Protein AF-A0A523J307-F1 (afdb_monomer_lite)

Secondary structure (DSSP, 8-state):
---SSHHHHHHHHHHHHHHHHHHHHHHSS----SHHHHHHHHHHHHHTT---TT-TTB-HHHHHHHHHSPPPHHHHHHHHHHHTT-----EEE-TTSSEEEE---TT-TT---EEEEEETTEEEE-HHHHHHHEEE-TT--EEEPTT---GGGGGGTTS-B-TTS-B-

Foldseek 3Di:
DDPDPPVVVVVVVVVVVVVVVVVVVCVVCPFDQDPVSLVVVVLVCLVVVPLQLPDPQADPVSSVVSVPVTQGNVNSVVVNVLCVPFDWDDKDADPVNQKIKTHTPLVSQLDDIWIWGDDPSHIHTYVVCCVQFWDADPVNGIFGDAPDDDPCVVVCVVWDQDRRRRTD

Sequence (168 aa):
MKANYLYLVTNLMLLFFSIANFALAQDLYSTPKTPEEMLNLYFKAMKEHNSNPDLPIFTEKSRQMLKTWKVTPSQMDNIVASYNSCTPDETKYDSTYLLAVIHYPINQKQCSPWFFQKHENSWKLDLTMMQKAVRFDNKNRWHFVPGFNHQYGFAFSDWIIDNNGYPR

Radius of gyration: 21.05 Å; chains: 1; bounding box: 64×28×64 Å

Structure (mmCIF, N/CA/C/O backbone):
data_AF-A0A523J307-F1
#
_entry.id   AF-A0A523J307-F1
#
loop_
_atom_site.group_PDB
_atom_site.id
_atom_site.type_symbol
_atom_site.label_atom_id
_atom_site.label_alt_id
_atom_site.label_comp_id
_atom_site.label_asym_id
_atom_site.label_entity_id
_atom_site.label_seq_id
_atom_site.pdbx_PDB_ins_code
_atom_site.Cartn_x
_atom_site.Cartn_y
_atom_site.Cartn_z
_atom_site.occupancy
_atom_site.B_iso_or_equiv
_atom_site.auth_seq_id
_atom_site.auth_comp_id
_atom_site.auth_asym_id
_atom_site.auth_atom_id
_atom_site.pdbx_PDB_model_num
ATOM 1 N N . MET A 1 1 ? -47.994 11.950 47.070 1.00 41.31 1 MET A N 1
ATOM 2 C CA . MET A 1 1 ? -47.412 12.225 45.736 1.00 41.31 1 MET A CA 1
ATOM 3 C C . MET A 1 1 ? -45.902 12.424 45.851 1.00 41.31 1 MET A C 1
ATOM 5 O O . MET A 1 1 ? -45.454 13.554 45.958 1.00 41.31 1 MET A O 1
ATOM 9 N N . LYS A 1 2 ? -45.110 11.346 45.890 1.00 45.38 2 LYS A N 1
ATOM 10 C CA . LYS A 1 2 ? -43.641 11.391 45.755 1.00 45.38 2 LYS A CA 1
ATOM 11 C C . LYS A 1 2 ? -43.155 10.033 45.249 1.00 45.38 2 LYS A C 1
ATOM 13 O O . LYS A 1 2 ? -42.779 9.183 46.040 1.00 45.38 2 LYS A O 1
ATOM 18 N N . ALA A 1 3 ? -43.223 9.819 43.942 1.00 45.38 3 ALA A N 1
ATOM 19 C CA . ALA A 1 3 ? -42.536 8.727 43.257 1.00 45.38 3 ALA A CA 1
ATOM 20 C C . ALA A 1 3 ? -42.599 9.026 41.759 1.00 45.38 3 ALA A C 1
ATOM 22 O O . ALA A 1 3 ? -43.614 8.745 41.145 1.00 45.38 3 ALA A O 1
ATOM 23 N N . ASN A 1 4 ? -41.583 9.709 41.219 1.00 47.84 4 ASN A N 1
ATOM 24 C CA . ASN A 1 4 ? -41.308 9.768 39.769 1.00 47.84 4 ASN A CA 1
ATOM 25 C C . ASN A 1 4 ? -39.947 10.396 39.408 1.00 47.84 4 ASN A C 1
ATOM 27 O O . ASN A 1 4 ? -39.635 10.533 38.233 1.00 47.84 4 ASN A O 1
ATOM 31 N N . TYR A 1 5 ? -39.097 10.740 40.382 1.00 42.16 5 TYR A N 1
ATOM 32 C CA . TYR A 1 5 ? -37.783 11.334 40.092 1.00 42.16 5 TYR A CA 1
ATOM 33 C C . TYR A 1 5 ? -36.630 10.321 40.004 1.00 42.16 5 TYR A C 1
ATOM 35 O O . TYR A 1 5 ? -35.589 10.646 39.449 1.00 42.16 5 TYR A O 1
ATOM 43 N N . LEU A 1 6 ? -36.790 9.090 40.508 1.00 40.34 6 LEU A N 1
ATOM 44 C CA . LEU A 1 6 ? -35.671 8.138 40.610 1.00 40.34 6 LEU A CA 1
ATOM 45 C C . LEU A 1 6 ? -35.408 7.330 39.321 1.00 40.34 6 LEU A C 1
ATOM 47 O O . LEU A 1 6 ? -34.280 6.898 39.101 1.00 40.34 6 LEU A O 1
ATOM 51 N N . TYR A 1 7 ? -36.414 7.172 38.451 1.00 35.16 7 TYR A N 1
ATOM 52 C CA . TYR A 1 7 ? -36.297 6.414 37.192 1.00 35.16 7 TYR A CA 1
ATOM 53 C C . TYR A 1 7 ? -35.746 7.235 36.014 1.00 35.16 7 TYR A C 1
ATOM 55 O O . TYR A 1 7 ? -35.205 6.662 35.070 1.00 35.16 7 TYR A O 1
ATOM 63 N N . LEU A 1 8 ? -35.839 8.572 36.055 1.00 36.72 8 LEU A N 1
ATOM 64 C CA . LEU A 1 8 ? -35.274 9.424 34.998 1.00 36.72 8 LEU A CA 1
ATOM 65 C C . LEU A 1 8 ? -33.748 9.569 35.113 1.00 36.72 8 LEU A C 1
ATOM 67 O O . LEU A 1 8 ? -33.062 9.676 34.100 1.00 36.72 8 LEU A O 1
ATOM 71 N N . VAL A 1 9 ? -33.202 9.544 36.332 1.00 40.88 9 VAL A N 1
ATOM 72 C CA . VAL A 1 9 ? -31.768 9.793 36.573 1.00 40.88 9 VAL A CA 1
ATOM 73 C C . VAL A 1 9 ? -30.912 8.568 36.225 1.00 40.88 9 VAL A C 1
ATOM 75 O O . VAL A 1 9 ? -29.785 8.709 35.755 1.00 40.88 9 VAL A O 1
ATOM 78 N N . THR A 1 10 ? -31.465 7.361 36.365 1.00 40.25 10 THR A N 1
ATOM 79 C CA . THR A 1 10 ? -30.778 6.102 36.030 1.00 40.25 10 THR A CA 1
ATOM 80 C C . THR A 1 10 ? -30.654 5.878 34.520 1.00 40.25 10 THR A C 1
ATOM 82 O O . THR A 1 10 ? -29.619 5.395 34.067 1.00 40.25 10 THR A O 1
ATOM 85 N N . ASN A 1 11 ? -31.645 6.295 33.723 1.00 37.41 11 ASN A N 1
ATOM 86 C CA . ASN A 1 11 ? -31.575 6.203 32.257 1.00 37.41 11 ASN A CA 1
ATOM 87 C C . ASN A 1 11 ? -30.636 7.255 31.642 1.00 37.41 11 ASN A C 1
ATOM 89 O O . ASN A 1 11 ? -29.934 6.970 30.674 1.00 37.41 11 ASN A O 1
ATOM 93 N N . LEU A 1 12 ? -30.564 8.453 32.234 1.00 40.59 12 LEU A N 1
ATOM 94 C CA . LEU A 1 12 ? -29.660 9.503 31.765 1.00 40.59 12 LEU A CA 1
ATOM 95 C C . LEU A 1 12 ? -28.187 9.125 32.004 1.00 40.59 12 LEU A C 1
ATOM 97 O O . LEU A 1 12 ? -27.367 9.281 31.105 1.00 40.59 12 LEU A O 1
ATOM 101 N N . MET A 1 13 ? -27.848 8.556 33.169 1.00 43.34 13 MET A N 1
ATOM 102 C CA . MET A 1 13 ? -26.471 8.125 33.457 1.00 43.34 13 MET A CA 1
ATOM 103 C C . MET A 1 13 ? -25.980 7.001 32.530 1.00 43.34 13 MET A C 1
ATOM 105 O O . MET A 1 13 ? -24.830 7.040 32.101 1.00 43.34 13 MET A O 1
ATOM 109 N N . LEU A 1 14 ? -26.833 6.038 32.163 1.00 42.12 14 LEU A N 1
ATOM 110 C CA . LEU A 1 14 ? -26.457 4.960 31.234 1.00 42.12 14 LEU A CA 1
ATOM 111 C C . LEU A 1 14 ? -26.210 5.471 29.804 1.00 42.12 14 LEU A C 1
ATOM 113 O O . LEU A 1 14 ? -25.289 4.999 29.135 1.00 42.12 14 LEU A O 1
ATOM 117 N N . LEU A 1 15 ? -26.962 6.485 29.361 1.00 45.19 15 LEU A N 1
ATOM 118 C CA . LEU A 1 15 ? -26.706 7.178 28.096 1.00 45.19 15 LEU A CA 1
ATOM 119 C C . LEU A 1 15 ? -25.382 7.957 28.134 1.00 45.19 15 LEU A C 1
ATOM 121 O O . LEU A 1 15 ? -24.587 7.839 27.205 1.00 45.19 15 LEU A O 1
ATOM 125 N N . PHE A 1 16 ? -25.080 8.676 29.220 1.00 45.09 16 PHE A N 1
ATOM 126 C CA . PHE A 1 16 ? -23.822 9.428 29.342 1.00 45.09 16 PHE A CA 1
ATOM 127 C C . PHE A 1 16 ? -22.572 8.531 29.382 1.00 45.09 16 PHE A C 1
ATOM 129 O O . PHE A 1 16 ? -21.575 8.862 28.741 1.00 45.09 16 PHE A O 1
ATOM 136 N N . PHE A 1 17 ? -22.621 7.374 30.054 1.00 42.44 17 PHE A N 1
ATOM 137 C CA . PHE A 1 17 ? -21.504 6.416 30.050 1.00 42.44 17 PHE A CA 1
ATOM 138 C C . PHE A 1 17 ? -21.292 5.748 28.681 1.00 42.44 17 PHE A C 1
ATOM 140 O O . PHE A 1 17 ? -20.152 5.483 28.295 1.00 42.44 17 PHE A O 1
ATOM 147 N N . SER A 1 18 ? -22.365 5.508 27.918 1.00 42.62 18 SER A N 1
ATOM 148 C CA . SER A 1 18 ? -22.263 4.974 26.554 1.00 42.62 18 SER A CA 1
ATOM 149 C C . SER A 1 18 ? -21.655 6.000 25.588 1.00 42.62 18 SER A C 1
ATOM 151 O O . SER A 1 18 ? -20.731 5.671 24.845 1.00 42.62 18 SER A O 1
ATOM 153 N N . ILE A 1 19 ? -22.084 7.264 25.661 1.00 48.00 19 ILE A N 1
ATOM 154 C CA . ILE A 1 19 ? -21.582 8.346 24.797 1.00 48.00 19 ILE A CA 1
ATOM 155 C C . ILE A 1 19 ? -20.110 8.671 25.103 1.00 48.00 19 ILE A C 1
ATOM 157 O O . ILE A 1 19 ? -19.330 8.879 24.176 1.00 48.00 19 ILE A O 1
ATOM 161 N N . ALA A 1 20 ? -19.699 8.662 26.375 1.00 45.66 20 ALA A N 1
ATOM 162 C CA . ALA A 1 20 ? -18.311 8.927 26.763 1.00 45.66 20 ALA A CA 1
ATOM 163 C C . ALA A 1 20 ? -17.335 7.846 26.257 1.00 45.66 20 ALA A C 1
ATOM 165 O O . ALA A 1 20 ? -16.246 8.175 25.789 1.00 45.66 20 ALA A O 1
ATOM 166 N N . ASN A 1 21 ? -17.735 6.568 26.273 1.00 45.16 21 ASN A N 1
ATOM 167 C CA . ASN A 1 21 ? -16.922 5.481 25.714 1.00 45.16 21 ASN A CA 1
ATOM 168 C C . ASN A 1 21 ? -16.844 5.520 24.179 1.00 45.16 21 ASN A C 1
ATOM 170 O O . ASN A 1 21 ? -15.802 5.188 23.615 1.00 45.16 21 ASN A O 1
ATOM 174 N N . PHE A 1 22 ? -17.903 5.967 23.495 1.00 47.19 22 PHE A N 1
ATOM 175 C CA . PHE A 1 22 ? -17.860 6.215 22.050 1.00 47.19 22 PHE A CA 1
ATOM 176 C C . PHE A 1 22 ? -16.969 7.417 21.696 1.00 47.19 22 PHE A C 1
ATOM 178 O O . PHE A 1 22 ? -16.171 7.334 20.766 1.00 47.19 22 PHE A O 1
ATOM 185 N N . ALA A 1 23 ? -17.045 8.507 22.463 1.00 48.41 23 ALA A N 1
ATOM 186 C CA . ALA A 1 23 ? -16.250 9.713 22.233 1.00 48.41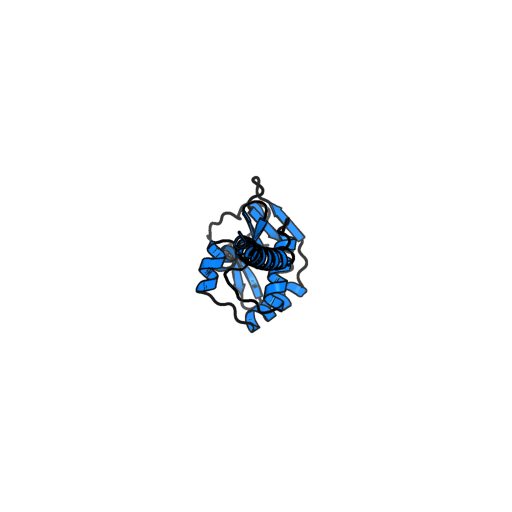 23 ALA A CA 1
ATOM 187 C C . ALA A 1 23 ? -14.740 9.476 22.422 1.00 48.41 23 ALA A C 1
ATOM 189 O O . ALA A 1 23 ? -13.944 9.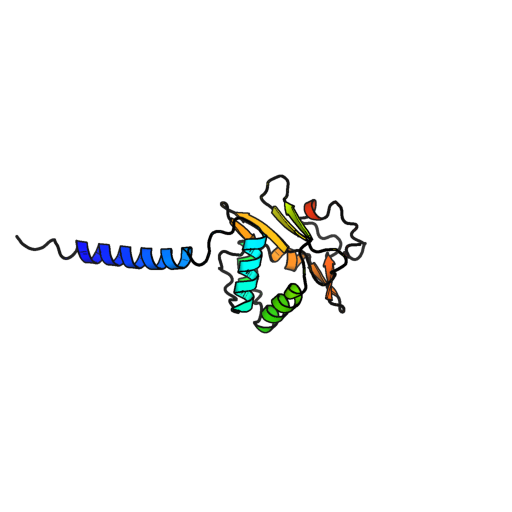940 21.609 1.00 48.41 23 ALA A O 1
ATOM 190 N N . LEU A 1 24 ? -14.340 8.694 23.433 1.00 47.38 24 LEU A N 1
ATOM 191 C CA . LEU A 1 24 ? -12.930 8.357 23.674 1.00 47.38 24 LEU A CA 1
ATOM 192 C C . LEU A 1 24 ? -12.328 7.454 22.580 1.00 47.38 24 LEU A C 1
ATOM 194 O O . LEU A 1 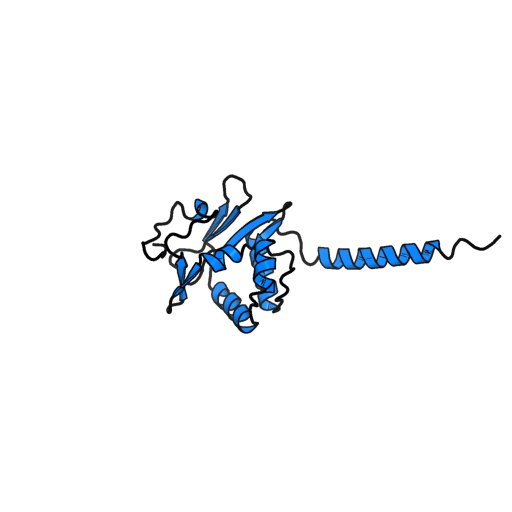24 ? -11.134 7.539 22.301 1.00 47.38 24 LEU A O 1
ATOM 198 N N . ALA A 1 25 ? -13.140 6.618 21.923 1.00 47.41 25 ALA A N 1
ATOM 199 C CA . ALA A 1 25 ? -12.708 5.817 20.774 1.00 47.41 25 ALA A CA 1
ATOM 200 C C . ALA A 1 25 ? -12.631 6.635 19.468 1.00 47.41 25 ALA A C 1
ATOM 202 O O . ALA A 1 25 ? -11.800 6.341 18.607 1.00 47.41 25 ALA A O 1
ATOM 203 N N . GLN A 1 26 ? -13.470 7.668 19.329 1.00 45.91 26 GLN A N 1
ATOM 204 C CA . GLN A 1 26 ? -13.508 8.559 18.164 1.00 45.91 26 GLN A CA 1
ATOM 205 C C . GLN A 1 26 ? -12.273 9.475 18.082 1.00 45.91 26 GLN A C 1
ATOM 207 O O . GLN A 1 26 ? -11.818 9.798 16.988 1.00 45.91 26 GLN A O 1
ATOM 212 N N . ASP A 1 27 ? -11.719 9.867 19.231 1.00 49.00 27 ASP A N 1
ATOM 213 C CA . ASP A 1 27 ? -10.643 10.866 19.327 1.00 49.00 27 ASP A CA 1
ATOM 214 C C . ASP A 1 27 ? -9.238 10.278 19.067 1.00 49.00 27 ASP A C 1
ATOM 216 O O . ASP A 1 27 ? -8.327 10.960 18.604 1.00 49.00 27 ASP A O 1
ATOM 220 N N . LEU A 1 28 ? -9.061 8.967 19.273 1.00 49.12 28 LEU A N 1
ATOM 221 C CA . LEU A 1 28 ? -7.806 8.253 18.979 1.00 49.12 28 LEU A CA 1
ATOM 222 C C . LEU A 1 28 ? -7.637 7.879 17.494 1.00 49.12 28 LEU A C 1
ATOM 224 O O . LEU A 1 28 ? -6.537 7.506 17.079 1.00 49.12 28 LEU A O 1
ATOM 228 N N . TYR A 1 29 ? -8.705 8.004 16.700 1.00 52.12 29 TYR A N 1
ATOM 229 C CA . TYR A 1 29 ? -8.727 7.759 15.258 1.00 52.12 29 TYR A CA 1
ATOM 230 C C . TYR A 1 29 ? -9.476 8.895 14.556 1.00 52.12 29 TYR A C 1
ATOM 232 O O . TYR A 1 29 ? -10.577 8.701 14.030 1.00 52.12 29 TYR A O 1
ATOM 240 N N . SER A 1 30 ? -8.874 10.089 14.521 1.00 61.31 30 SER A N 1
ATOM 241 C CA . SER A 1 30 ? -9.314 11.128 13.587 1.00 61.31 30 SER A CA 1
ATOM 242 C C . SER A 1 30 ? -9.455 10.503 12.194 1.00 61.31 30 SER A C 1
ATOM 244 O O . SER A 1 30 ? -8.610 9.724 11.752 1.00 61.31 30 SER A O 1
ATOM 246 N N . THR A 1 31 ? -10.590 10.743 11.531 1.00 74.81 31 THR A N 1
ATOM 247 C CA . THR A 1 31 ? -10.903 10.079 10.259 1.00 74.81 31 THR A CA 1
ATOM 248 C C . THR A 1 31 ? -9.846 10.451 9.219 1.00 74.81 31 THR A C 1
ATOM 250 O O . THR A 1 31 ? -9.838 11.618 8.819 1.00 74.81 31 THR A O 1
ATOM 253 N N . PRO A 1 32 ? -9.004 9.510 8.745 1.00 80.19 32 PRO A N 1
ATOM 254 C CA . PRO A 1 32 ? -7.873 9.855 7.890 1.00 80.19 32 PRO A CA 1
ATOM 255 C C . PRO A 1 32 ? -8.367 10.475 6.601 1.00 80.19 32 PRO A C 1
ATOM 257 O O . PRO A 1 32 ? -9.177 9.877 5.877 1.00 80.19 32 PRO A O 1
ATOM 260 N N . LYS A 1 33 ? -7.909 11.697 6.357 1.00 88.00 33 LYS A N 1
ATOM 261 C CA . LYS A 1 33 ? -8.282 12.520 5.213 1.00 88.00 33 LYS A CA 1
ATOM 262 C C . LYS A 1 33 ? -7.370 12.253 4.029 1.00 88.00 33 LYS A C 1
ATOM 264 O O . LYS A 1 33 ? -7.818 12.443 2.896 1.00 88.00 33 LYS A O 1
ATOM 269 N N . THR A 1 34 ? -6.173 11.712 4.269 1.00 95.31 34 THR A N 1
ATOM 270 C CA . THR A 1 34 ? -5.234 11.309 3.214 1.00 95.31 34 THR A CA 1
ATOM 271 C C . THR A 1 34 ? -4.788 9.838 3.324 1.00 95.31 34 THR A C 1
ATOM 273 O O . THR A 1 34 ? -4.893 9.228 4.397 1.00 95.31 34 THR A O 1
ATOM 276 N N . PRO A 1 35 ? -4.303 9.231 2.223 1.00 97.56 35 PRO A N 1
ATOM 277 C CA . PRO A 1 35 ? -3.676 7.909 2.240 1.00 97.56 35 PRO A CA 1
ATOM 278 C C . PRO A 1 35 ? -2.472 7.809 3.189 1.00 97.56 35 PRO A C 1
ATOM 280 O O . PRO A 1 35 ? -2.294 6.788 3.847 1.00 97.56 35 PRO A O 1
ATOM 283 N N . GLU A 1 36 ? -1.668 8.864 3.308 1.00 97.06 36 GLU A N 1
ATOM 284 C CA . GLU A 1 36 ? -0.471 8.912 4.155 1.00 97.06 36 GLU A CA 1
ATOM 285 C C . GLU A 1 36 ? -0.835 8.888 5.641 1.00 97.06 36 GLU A C 1
ATOM 287 O O . GLU A 1 36 ? -0.249 8.130 6.414 1.00 97.06 36 GLU A O 1
ATOM 292 N N . GLU A 1 37 ? -1.846 9.663 6.046 1.00 95.75 37 GLU A N 1
ATOM 293 C CA . GLU A 1 37 ? -2.392 9.604 7.406 1.00 95.75 37 GLU A CA 1
ATOM 294 C C . GLU A 1 37 ? -2.894 8.192 7.734 1.00 95.75 37 GLU A C 1
ATOM 296 O O . GLU A 1 37 ? -2.620 7.662 8.813 1.00 95.75 37 GLU A O 1
ATOM 301 N N . MET A 1 38 ? -3.580 7.549 6.782 1.00 97.00 38 MET A N 1
ATOM 302 C CA . MET A 1 38 ? -4.056 6.177 6.946 1.00 97.00 38 MET A CA 1
ATOM 303 C C . MET A 1 38 ? -2.896 5.175 7.062 1.00 97.00 38 MET A C 1
ATOM 305 O O . MET A 1 38 ? -2.912 4.298 7.929 1.00 97.00 38 MET A O 1
ATOM 309 N N . LEU A 1 39 ? -1.858 5.315 6.237 1.00 97.19 39 LEU A N 1
ATOM 310 C CA . LEU A 1 39 ? -0.670 4.467 6.306 1.00 97.19 39 LEU A CA 1
ATOM 311 C C . LEU A 1 39 ? 0.067 4.624 7.645 1.00 97.19 39 LEU A C 1
ATOM 313 O O . LEU A 1 39 ? 0.511 3.636 8.230 1.00 97.19 39 LEU A O 1
ATOM 317 N N . ASN A 1 40 ? 0.137 5.844 8.176 1.00 95.88 40 ASN A N 1
ATOM 318 C CA . ASN A 1 40 ? 0.728 6.106 9.486 1.00 95.88 40 ASN A CA 1
ATOM 319 C C . ASN A 1 40 ? -0.046 5.414 10.616 1.00 95.88 40 ASN A C 1
ATOM 321 O O . ASN A 1 40 ? 0.572 4.847 11.520 1.00 95.88 40 ASN A O 1
ATOM 325 N N . LEU A 1 41 ? -1.383 5.390 10.554 1.00 96.31 41 LEU A N 1
ATOM 326 C CA . LEU A 1 41 ? -2.195 4.621 11.505 1.00 96.31 41 LEU A CA 1
ATOM 327 C C . LEU A 1 41 ? -1.955 3.115 11.386 1.00 96.31 41 LEU A C 1
ATOM 329 O O . LEU A 1 41 ? -1.887 2.428 12.403 1.00 96.31 41 LEU A O 1
ATOM 333 N N . TYR A 1 42 ? -1.786 2.602 10.167 1.00 97.00 42 TYR A N 1
ATOM 334 C CA . TYR A 1 42 ? -1.421 1.205 9.959 1.00 97.00 42 TYR A CA 1
ATOM 335 C C . TYR A 1 42 ? -0.060 0.872 10.582 1.00 97.00 42 TYR A C 1
ATOM 337 O O . TYR A 1 42 ? 0.043 -0.086 11.346 1.00 97.00 42 TYR A O 1
ATOM 345 N N . PHE A 1 43 ? 0.972 1.687 10.346 1.00 96.94 43 PHE A N 1
ATOM 346 C CA . PHE A 1 43 ? 2.276 1.471 10.976 1.00 96.94 43 PHE A CA 1
ATOM 347 C C . PHE A 1 43 ? 2.238 1.626 12.495 1.00 96.94 43 PHE A C 1
ATOM 349 O O . PHE A 1 43 ? 2.948 0.900 13.189 1.00 96.94 43 PHE A O 1
ATOM 356 N N . LYS A 1 44 ? 1.400 2.520 13.031 1.00 96.81 44 LYS A N 1
ATOM 357 C CA . LYS A 1 44 ? 1.151 2.603 14.474 1.00 96.81 44 LYS A CA 1
ATOM 358 C C . LYS A 1 44 ? 0.555 1.296 15.006 1.00 96.81 44 LYS A C 1
ATOM 360 O O . LYS A 1 44 ? 1.111 0.731 15.941 1.00 96.81 44 LYS A O 1
ATOM 365 N N . ALA A 1 45 ? -0.492 0.770 14.367 1.00 96.25 45 ALA A N 1
ATOM 366 C CA . ALA A 1 45 ? -1.101 -0.504 14.754 1.00 96.25 45 ALA A CA 1
ATOM 367 C C . ALA A 1 45 ? -0.094 -1.668 14.702 1.00 96.25 45 ALA A C 1
ATOM 369 O O . ALA A 1 45 ? -0.062 -2.489 15.614 1.00 96.25 45 ALA A O 1
ATOM 370 N N . MET A 1 46 ? 0.774 -1.703 13.685 1.00 97.19 46 MET A N 1
ATOM 371 C CA . MET A 1 46 ? 1.844 -2.701 13.573 1.00 97.19 46 MET A CA 1
ATOM 372 C C . MET A 1 46 ? 2.871 -2.582 14.710 1.00 97.19 46 MET A C 1
ATOM 374 O O . MET A 1 46 ? 3.219 -3.595 15.308 1.00 97.19 46 MET A O 1
ATOM 378 N N . LYS A 1 47 ? 3.311 -1.363 15.057 1.00 97.19 47 LYS A N 1
ATOM 379 C CA . LYS A 1 47 ? 4.234 -1.103 16.184 1.00 97.19 47 LYS A CA 1
ATOM 380 C C . LYS A 1 47 ? 3.646 -1.492 17.543 1.00 97.19 47 LYS A C 1
ATOM 382 O O . LYS A 1 47 ? 4.383 -1.885 18.436 1.00 97.19 47 LYS A O 1
ATOM 387 N N . GLU A 1 48 ? 2.332 -1.368 17.696 1.00 97.25 48 GLU A N 1
ATOM 388 C CA . GLU A 1 48 ? 1.591 -1.742 18.908 1.00 97.25 48 GLU A CA 1
ATOM 389 C C . GLU A 1 48 ? 1.171 -3.225 18.916 1.00 97.25 48 GLU A C 1
ATOM 391 O O . GLU A 1 48 ? 0.445 -3.659 19.809 1.00 97.25 48 GLU A O 1
ATOM 396 N N . HIS A 1 49 ? 1.585 -4.001 17.906 1.00 97.44 49 HIS A N 1
ATOM 397 C CA . HIS A 1 49 ? 1.174 -5.392 17.672 1.00 97.44 49 HIS A CA 1
ATOM 398 C C . HIS A 1 49 ? -0.350 -5.602 17.650 1.00 97.44 49 HIS A C 1
ATOM 400 O O . HIS A 1 49 ? -0.866 -6.685 17.949 1.00 97.44 49 HIS A O 1
ATOM 406 N N . ASN A 1 50 ? -1.096 -4.569 17.257 1.00 96.19 50 ASN A N 1
ATOM 407 C CA . ASN A 1 50 ? -2.545 -4.604 17.171 1.00 96.19 50 ASN A CA 1
ATOM 408 C C . ASN A 1 50 ? -2.986 -5.306 15.879 1.00 96.19 50 ASN A C 1
ATOM 410 O O . ASN A 1 50 ? -3.170 -4.695 14.827 1.00 96.19 50 ASN A O 1
ATOM 414 N N . SER A 1 51 ? -3.173 -6.621 15.981 1.00 94.19 51 SER A N 1
ATOM 415 C CA . SER A 1 51 ? -3.616 -7.499 14.889 1.00 94.19 51 SER A CA 1
ATOM 416 C C . SER A 1 51 ? -5.134 -7.560 14.696 1.00 94.19 51 SER A C 1
ATOM 418 O O . SER A 1 51 ? -5.619 -8.439 13.984 1.00 94.19 51 SER A O 1
ATOM 420 N N . ASN A 1 52 ? -5.900 -6.655 15.317 1.00 95.31 52 ASN A N 1
ATOM 421 C CA . ASN A 1 52 ? -7.355 -6.665 15.211 1.00 95.31 52 ASN A CA 1
ATOM 422 C C . ASN A 1 52 ? -7.798 -6.450 13.742 1.00 95.31 52 ASN A C 1
ATOM 424 O O . ASN A 1 52 ? -7.566 -5.376 13.179 1.00 95.31 52 ASN A O 1
ATOM 428 N N . PRO A 1 53 ? -8.464 -7.433 13.106 1.00 95.56 53 PRO A N 1
ATOM 429 C CA . PRO A 1 53 ? -8.877 -7.318 11.711 1.00 95.56 53 PRO A CA 1
ATOM 430 C C . PRO A 1 53 ? -10.013 -6.310 11.508 1.00 95.56 53 PRO A C 1
ATOM 432 O O . PRO A 1 53 ? -10.229 -5.873 10.385 1.00 95.56 53 PRO A O 1
ATOM 435 N N . ASP A 1 54 ? -10.736 -5.929 12.564 1.00 95.44 54 ASP A N 1
ATOM 436 C CA . ASP A 1 54 ? -11.888 -5.029 12.492 1.00 95.44 54 ASP A CA 1
ATOM 437 C C . ASP A 1 54 ? -11.519 -3.551 12.723 1.00 95.44 54 ASP A C 1
ATOM 439 O O . ASP A 1 54 ? -12.402 -2.698 12.871 1.00 95.44 54 ASP A O 1
ATOM 443 N N . LEU A 1 55 ? -10.223 -3.214 12.716 1.00 93.38 55 LEU A N 1
ATOM 444 C CA . LEU A 1 55 ? -9.781 -1.825 12.817 1.00 93.38 55 LEU A CA 1
ATOM 445 C C . LEU A 1 55 ? -10.376 -0.967 11.684 1.00 93.38 55 LEU A C 1
ATOM 447 O O . LEU A 1 55 ? -10.412 -1.393 10.522 1.00 93.38 55 LEU A O 1
ATOM 451 N N . PRO A 1 56 ? -10.763 0.292 11.970 1.00 93.19 56 PRO A N 1
ATOM 452 C CA . PRO A 1 56 ? -11.291 1.224 10.978 1.00 93.19 56 PRO A CA 1
ATOM 453 C C . PRO A 1 56 ? -10.256 1.689 9.946 1.00 93.19 56 PRO A C 1
ATOM 455 O O . PRO A 1 56 ? -10.543 2.612 9.191 1.00 93.19 56 PRO A O 1
ATOM 458 N N . ILE A 1 57 ? -9.088 1.052 9.873 1.00 94.69 57 ILE A N 1
ATOM 459 C CA . ILE A 1 57 ? -8.027 1.341 8.907 1.00 94.69 57 ILE A CA 1
ATOM 460 C C . ILE A 1 57 ? -8.123 0.500 7.630 1.00 94.69 57 ILE A C 1
ATOM 462 O O . ILE A 1 57 ? -7.523 0.851 6.621 1.00 94.69 57 ILE A O 1
ATOM 466 N N . PHE A 1 58 ? -8.899 -0.586 7.644 1.00 96.50 58 PHE A N 1
ATOM 467 C CA . PHE A 1 58 ? -8.955 -1.562 6.554 1.00 96.50 58 PHE A CA 1
ATOM 468 C C . PHE A 1 58 ? -10.236 -1.461 5.723 1.00 96.50 58 PHE A C 1
ATOM 470 O O . PHE A 1 58 ? -11.320 -1.205 6.261 1.00 96.50 58 PHE A O 1
ATOM 477 N N . THR A 1 59 ? -10.118 -1.732 4.416 1.00 97.06 59 THR A N 1
ATOM 478 C CA . THR A 1 59 ? -11.276 -2.019 3.553 1.00 97.06 59 THR A CA 1
ATOM 479 C C . THR A 1 59 ? -11.987 -3.283 4.030 1.00 97.06 59 THR A C 1
ATOM 481 O O . THR A 1 59 ? -11.350 -4.176 4.585 1.00 97.06 59 THR A O 1
ATOM 484 N N . GLU A 1 60 ? -13.288 -3.413 3.765 1.00 96.06 60 GLU A N 1
ATOM 485 C CA . GLU A 1 60 ? -14.065 -4.592 4.188 1.00 96.06 60 GLU A CA 1
ATOM 486 C C . GLU A 1 60 ? -13.440 -5.912 3.699 1.00 96.06 60 GLU A C 1
ATOM 488 O O . GLU A 1 60 ? -13.275 -6.859 4.466 1.00 96.06 60 GLU A O 1
ATOM 493 N N . LYS A 1 61 ? -12.971 -5.946 2.444 1.00 96.25 61 LYS A N 1
ATOM 494 C CA . LYS A 1 61 ? -12.270 -7.113 1.883 1.00 96.25 61 LYS A CA 1
ATOM 495 C C . LYS A 1 61 ? -10.979 -7.438 2.646 1.00 96.25 61 LYS A C 1
ATOM 497 O O . LYS A 1 61 ? -10.681 -8.610 2.868 1.00 96.25 61 LYS A O 1
ATOM 502 N N . SER A 1 62 ? -10.229 -6.421 3.075 1.00 97.19 62 SER A N 1
ATOM 503 C CA . SER A 1 62 ? -9.029 -6.609 3.901 1.00 97.19 62 SER A CA 1
ATOM 504 C C . SER A 1 62 ? -9.377 -7.159 5.283 1.00 97.19 62 SER A C 1
ATOM 506 O O . SER A 1 62 ? -8.696 -8.069 5.749 1.00 97.19 62 SER A O 1
ATOM 508 N N . ARG A 1 63 ? -10.467 -6.693 5.911 1.00 97.06 63 ARG A N 1
ATOM 509 C CA . ARG A 1 63 ? -10.937 -7.236 7.201 1.00 97.06 63 ARG A CA 1
ATOM 510 C C . ARG A 1 63 ? -11.275 -8.718 7.097 1.00 97.06 63 ARG A C 1
ATOM 512 O O . ARG A 1 63 ? -10.839 -9.518 7.921 1.00 97.06 63 ARG A O 1
ATOM 519 N N . GLN A 1 64 ? -12.018 -9.096 6.056 1.00 96.75 64 GLN A N 1
ATOM 520 C CA . GLN A 1 64 ? -12.383 -10.490 5.792 1.00 96.75 64 GLN A CA 1
ATOM 521 C C . GLN A 1 64 ? -11.144 -11.366 5.578 1.00 96.75 64 GLN A C 1
ATOM 523 O O . GLN A 1 64 ? -11.044 -12.447 6.157 1.00 96.75 64 GLN A O 1
ATOM 528 N N . MET A 1 65 ? -10.168 -10.877 4.809 1.00 95.88 65 MET A N 1
ATOM 529 C CA . MET A 1 65 ? -8.894 -11.564 4.612 1.00 95.88 65 MET A CA 1
ATOM 530 C C . MET A 1 65 ? -8.149 -11.760 5.941 1.00 95.88 65 MET A C 1
ATOM 532 O O . MET A 1 65 ? -7.780 -12.888 6.266 1.00 95.88 65 MET A O 1
ATOM 536 N N . LEU A 1 66 ? -7.976 -10.702 6.737 1.00 95.75 66 LEU A N 1
ATOM 537 C CA . LEU A 1 66 ? -7.203 -10.729 7.986 1.00 95.75 66 LEU A CA 1
ATOM 538 C C . LEU A 1 66 ? -7.825 -11.605 9.087 1.00 95.75 66 LEU A C 1
ATOM 540 O O . LEU A 1 66 ? -7.105 -12.113 9.944 1.00 95.75 66 LEU A O 1
ATOM 544 N N . LYS A 1 67 ? -9.142 -11.855 9.051 1.00 95.31 67 LYS A N 1
ATOM 545 C CA . LYS A 1 67 ? -9.795 -12.837 9.943 1.00 95.31 67 LYS A CA 1
ATOM 546 C C . LYS A 1 67 ? -9.267 -14.260 9.736 1.00 95.31 67 LYS A C 1
ATOM 548 O O . LYS A 1 67 ? -9.271 -15.055 10.673 1.00 95.31 67 LYS A O 1
ATOM 553 N N . THR A 1 68 ? -8.799 -14.570 8.527 1.00 93.00 68 THR A N 1
ATOM 554 C CA . THR A 1 68 ? -8.246 -15.887 8.168 1.00 93.00 68 THR A CA 1
ATOM 555 C C . THR A 1 68 ? -6.721 -15.882 8.123 1.00 93.00 68 THR A C 1
ATOM 557 O O . THR A 1 68 ? -6.082 -16.798 8.637 1.00 93.00 68 THR A O 1
ATOM 560 N N . TRP A 1 69 ? -6.124 -14.829 7.566 1.00 87.31 69 TRP A N 1
ATOM 561 C CA . TRP A 1 69 ? -4.684 -14.667 7.451 1.00 87.31 69 TRP A CA 1
ATOM 562 C C . TRP A 1 69 ? -4.170 -13.729 8.540 1.00 87.31 69 TRP A C 1
ATOM 564 O O . TRP A 1 69 ? -4.178 -12.507 8.403 1.00 87.31 69 TRP A O 1
ATOM 574 N N . LYS A 1 70 ? -3.671 -14.329 9.620 1.00 87.06 70 LYS A N 1
ATOM 575 C CA . LYS A 1 70 ? -3.076 -13.593 10.735 1.00 87.06 70 LYS A CA 1
ATOM 576 C C . LYS A 1 70 ? -1.651 -13.150 10.410 1.00 87.06 70 LYS A C 1
ATOM 578 O O . LYS A 1 70 ? -0.842 -13.954 9.950 1.00 87.06 70 LYS A O 1
ATOM 583 N N . VAL A 1 71 ? -1.350 -11.892 10.712 1.00 89.88 71 VAL A N 1
ATOM 584 C CA . VAL A 1 71 ? 0.011 -11.342 10.716 1.00 89.88 71 VAL A CA 1
ATOM 585 C C . VAL A 1 71 ? 0.580 -11.523 12.122 1.00 89.88 71 VAL A C 1
ATOM 587 O O . VAL A 1 71 ? -0.048 -11.112 13.097 1.00 89.88 71 VAL A O 1
ATOM 590 N N . THR A 1 72 ? 1.731 -12.180 12.252 1.00 94.38 72 THR A N 1
ATOM 591 C CA . THR A 1 72 ? 2.375 -12.405 13.556 1.00 94.38 72 THR A CA 1
ATOM 592 C C . THR A 1 72 ? 3.117 -11.151 14.027 1.00 94.38 72 THR A C 1
ATOM 594 O O . THR A 1 72 ? 3.563 -10.379 13.181 1.00 94.38 72 THR A O 1
ATOM 597 N N . PRO A 1 73 ? 3.342 -10.955 15.340 1.00 96.88 73 PRO A N 1
ATOM 598 C CA . PRO A 1 73 ? 4.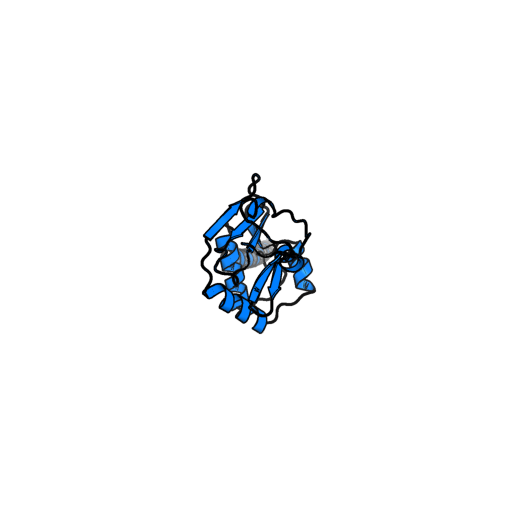111 -9.810 15.844 1.00 96.88 73 PRO A CA 1
ATOM 599 C C . PRO A 1 73 ? 5.477 -9.639 15.163 1.00 96.88 73 PRO A C 1
ATOM 601 O O . PRO A 1 73 ? 5.804 -8.552 14.705 1.00 96.88 73 PRO A O 1
ATOM 604 N N . SER A 1 74 ? 6.218 -10.734 14.952 1.00 96.50 74 SER A N 1
ATOM 605 C CA . SER A 1 74 ? 7.494 -10.691 14.222 1.00 96.50 74 SER A CA 1
ATOM 606 C C . SER A 1 74 ? 7.337 -10.209 12.773 1.00 96.50 74 SER A C 1
ATOM 608 O O . SER A 1 74 ? 8.184 -9.472 12.273 1.00 96.50 74 SER A O 1
ATOM 610 N N . GLN A 1 75 ? 6.250 -10.578 12.088 1.00 93.88 75 GLN A N 1
ATOM 611 C CA . GLN A 1 75 ? 5.962 -10.041 10.757 1.00 93.88 75 GLN A CA 1
ATOM 612 C C . GLN A 1 75 ? 5.635 -8.544 10.810 1.00 93.88 75 GLN A C 1
ATOM 614 O O . GLN A 1 75 ? 6.060 -7.814 9.920 1.00 93.88 75 GLN A O 1
ATOM 619 N N . MET A 1 76 ? 4.933 -8.076 11.846 1.00 97.31 76 MET A N 1
ATOM 620 C CA . MET A 1 76 ? 4.643 -6.650 12.041 1.00 97.31 76 MET A CA 1
ATOM 621 C C . MET A 1 76 ? 5.921 -5.836 12.252 1.00 97.31 76 MET A C 1
ATOM 623 O O . MET A 1 76 ? 6.116 -4.825 11.575 1.00 97.31 76 MET A O 1
ATOM 627 N N . ASP A 1 77 ? 6.817 -6.317 13.117 1.00 97.44 77 ASP A N 1
ATOM 628 C CA . ASP A 1 77 ? 8.120 -5.692 13.362 1.00 97.44 77 ASP A CA 1
ATOM 629 C C . ASP A 1 77 ? 8.936 -5.605 12.070 1.00 97.44 77 ASP A C 1
ATOM 631 O O . ASP A 1 77 ? 9.475 -4.548 11.738 1.00 97.44 77 ASP A O 1
ATOM 635 N N . ASN A 1 78 ? 8.960 -6.689 11.288 1.00 94.56 78 ASN A N 1
ATOM 636 C CA . ASN A 1 78 ? 9.658 -6.729 10.006 1.00 94.56 78 ASN A CA 1
ATOM 637 C C . ASN A 1 78 ? 9.067 -5.744 8.988 1.00 94.56 78 ASN A C 1
ATOM 639 O O . ASN A 1 78 ? 9.826 -5.090 8.272 1.00 94.56 78 ASN A O 1
ATOM 643 N N . ILE A 1 79 ? 7.737 -5.611 8.919 1.00 94.50 79 ILE A N 1
ATOM 644 C CA . ILE A 1 79 ? 7.072 -4.630 8.048 1.00 94.50 79 ILE A CA 1
ATOM 645 C C . ILE A 1 79 ? 7.499 -3.213 8.440 1.00 94.50 79 ILE A C 1
ATOM 647 O O . ILE A 1 79 ? 7.957 -2.455 7.587 1.00 94.50 79 ILE A O 1
ATOM 651 N N . VAL A 1 80 ? 7.402 -2.861 9.724 1.00 96.56 80 VAL A N 1
ATOM 652 C CA . VAL A 1 80 ? 7.775 -1.525 10.214 1.00 96.56 80 VAL A CA 1
ATOM 653 C C . VAL A 1 80 ? 9.253 -1.239 9.951 1.00 96.56 80 VAL A C 1
ATOM 655 O O . VAL A 1 80 ? 9.591 -0.185 9.415 1.00 96.56 80 VAL A O 1
ATOM 658 N N . ALA A 1 81 ? 10.139 -2.178 10.286 1.00 94.75 81 ALA A N 1
ATOM 659 C CA . ALA A 1 81 ? 11.575 -2.025 10.086 1.00 94.75 81 ALA A CA 1
ATOM 660 C C . ALA A 1 81 ? 11.936 -1.841 8.604 1.00 94.75 81 ALA A C 1
ATOM 662 O O . ALA A 1 81 ? 12.739 -0.967 8.279 1.00 94.75 81 ALA A O 1
ATOM 663 N N . SER A 1 82 ? 11.306 -2.610 7.709 1.00 91.69 82 SER A N 1
ATOM 664 C CA . SER A 1 82 ? 11.535 -2.511 6.261 1.00 91.69 82 SER A CA 1
ATOM 665 C C . SER A 1 82 ? 11.176 -1.120 5.733 1.00 91.69 82 SER A C 1
ATOM 667 O O . SER A 1 82 ? 11.959 -0.506 5.005 1.00 91.69 82 SER A O 1
ATOM 669 N N . TYR A 1 83 ? 10.026 -0.590 6.157 1.00 95.12 83 TYR A N 1
ATOM 670 C CA . TYR A 1 83 ? 9.517 0.694 5.679 1.00 95.12 83 TYR A CA 1
ATOM 671 C C . TYR A 1 83 ? 10.113 1.929 6.369 1.00 95.12 83 TYR A C 1
ATOM 673 O O . TYR A 1 83 ? 10.008 3.018 5.814 1.00 95.12 83 TYR A O 1
ATOM 681 N N . ASN A 1 84 ? 10.811 1.796 7.503 1.00 93.38 84 ASN A N 1
ATOM 682 C CA . ASN A 1 84 ? 11.518 2.921 8.142 1.00 93.38 84 ASN A CA 1
ATOM 683 C C . ASN A 1 84 ? 12.611 3.540 7.248 1.00 93.38 84 ASN A C 1
ATOM 685 O O . ASN A 1 84 ? 12.984 4.693 7.444 1.00 93.38 84 ASN A O 1
ATOM 689 N N . SER A 1 85 ? 13.139 2.769 6.292 1.00 90.88 85 SER A N 1
ATOM 690 C CA . SER A 1 85 ? 14.141 3.222 5.314 1.00 90.88 85 SER A CA 1
ATOM 691 C C . SER A 1 85 ? 13.543 3.739 4.003 1.00 90.88 85 SER A C 1
ATOM 693 O O . SER A 1 85 ? 14.286 4.156 3.117 1.00 90.88 85 SER A O 1
ATOM 695 N N . CYS A 1 86 ? 12.217 3.675 3.864 1.00 95.38 86 CYS A N 1
ATOM 696 C CA . CYS A 1 86 ? 11.524 4.007 2.635 1.00 95.38 86 CYS A CA 1
ATOM 697 C C . CYS A 1 86 ? 11.051 5.460 2.659 1.00 95.38 86 CYS A C 1
ATOM 699 O O . CYS A 1 86 ? 10.338 5.871 3.575 1.00 95.38 86 CYS A O 1
ATOM 701 N N . THR A 1 87 ? 11.369 6.208 1.606 1.00 95.38 87 THR A N 1
ATOM 702 C CA . THR A 1 87 ? 10.848 7.568 1.406 1.00 95.38 87 THR A CA 1
ATOM 703 C C . THR A 1 87 ? 9.849 7.538 0.255 1.00 95.38 87 THR A C 1
ATOM 705 O O . THR A 1 87 ? 10.271 7.216 -0.859 1.00 95.38 87 THR A O 1
ATOM 708 N N . PRO A 1 88 ? 8.553 7.823 0.495 1.00 95.06 88 PRO A N 1
ATOM 709 C CA . PRO A 1 88 ? 7.567 7.921 -0.575 1.00 95.06 88 PRO A CA 1
ATOM 710 C C . PRO A 1 88 ? 7.967 8.972 -1.615 1.00 95.06 88 PRO A C 1
ATOM 712 O O . PRO A 1 88 ? 8.515 10.011 -1.253 1.00 95.06 88 PRO A O 1
ATOM 715 N N . ASP A 1 89 ? 7.690 8.690 -2.885 1.00 93.88 89 ASP A N 1
ATOM 716 C CA . ASP A 1 89 ? 7.901 9.631 -3.994 1.00 93.88 89 ASP A CA 1
ATOM 717 C C . ASP A 1 89 ? 6.657 10.506 -4.180 1.00 93.88 89 ASP A C 1
ATOM 719 O O . ASP A 1 89 ? 6.676 11.721 -4.000 1.00 93.88 89 ASP A O 1
ATOM 723 N N . GLU A 1 90 ? 5.525 9.852 -4.439 1.00 94.94 90 GLU A N 1
ATOM 724 C CA . GLU A 1 90 ? 4.253 10.511 -4.702 1.00 94.94 90 GLU A CA 1
ATOM 725 C C . GLU A 1 90 ? 3.064 9.637 -4.295 1.00 94.94 90 GLU A C 1
ATOM 727 O O . GLU A 1 90 ? 3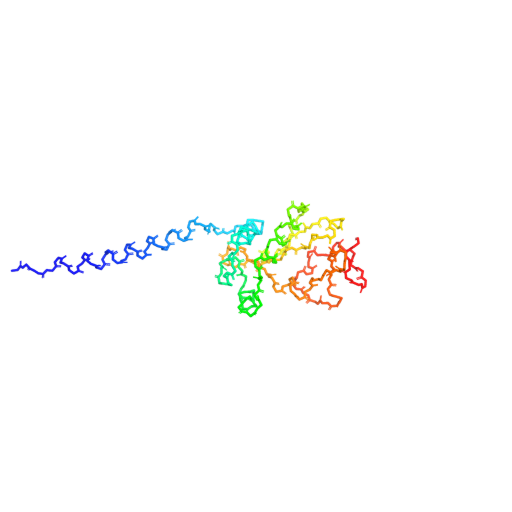.170 8.415 -4.147 1.00 94.94 90 GLU A O 1
ATOM 732 N N . THR A 1 91 ? 1.901 10.275 -4.188 1.00 98.00 91 THR A N 1
ATOM 733 C CA . THR A 1 91 ? 0.612 9.601 -4.034 1.00 98.00 91 THR A CA 1
ATOM 734 C C . THR A 1 91 ? -0.238 9.870 -5.262 1.00 98.00 91 THR A C 1
ATOM 736 O O . THR A 1 91 ? -0.623 11.011 -5.525 1.00 98.00 91 THR A O 1
ATOM 739 N N . LYS A 1 92 ? -0.566 8.812 -6.005 1.00 97.81 92 LYS A N 1
ATOM 740 C CA . LYS A 1 92 ? -1.407 8.895 -7.200 1.00 97.81 92 LYS A CA 1
ATOM 741 C C . LYS A 1 92 ? -2.853 8.605 -6.864 1.00 97.81 92 LYS A C 1
ATOM 743 O O . LYS A 1 92 ? -3.147 7.611 -6.204 1.00 97.81 92 LYS A O 1
ATOM 748 N N . TYR A 1 93 ? -3.747 9.431 -7.391 1.00 98.12 93 TYR A N 1
ATOM 749 C CA . TYR A 1 93 ? -5.193 9.268 -7.280 1.00 98.12 93 TYR A CA 1
ATOM 750 C C . TYR A 1 93 ? -5.774 8.888 -8.634 1.00 98.12 93 TYR A C 1
ATOM 752 O O . TYR A 1 93 ? -5.283 9.327 -9.676 1.00 98.12 93 TYR A O 1
ATOM 760 N N . ASP A 1 94 ? -6.822 8.074 -8.624 1.00 97.38 94 ASP A N 1
ATOM 761 C CA . ASP A 1 94 ? -7.599 7.857 -9.834 1.00 97.38 94 ASP A CA 1
ATOM 762 C C . ASP A 1 94 ? -8.472 9.086 -10.139 1.00 97.38 94 ASP A C 1
ATOM 764 O O . ASP A 1 94 ? -8.679 9.959 -9.296 1.00 97.38 94 ASP A O 1
ATOM 768 N N . SER A 1 95 ? -9.043 9.137 -11.344 1.00 96.81 95 SER A N 1
ATOM 769 C CA . SER A 1 95 ? -9.895 10.262 -11.763 1.00 96.81 95 SER A CA 1
ATOM 770 C C . SER A 1 95 ? -11.117 10.502 -10.863 1.00 96.81 95 SER A C 1
ATOM 772 O O . SER A 1 95 ? -11.624 11.620 -10.819 1.00 96.81 95 SER A O 1
ATOM 774 N N . THR A 1 96 ? -11.591 9.479 -10.138 1.00 96.44 96 THR A N 1
ATOM 775 C CA . THR A 1 96 ? -12.747 9.594 -9.236 1.00 96.44 96 THR A CA 1
ATOM 776 C C . THR A 1 96 ? -12.371 9.995 -7.809 1.00 96.44 96 THR A C 1
ATOM 778 O O . THR A 1 96 ? -13.263 10.273 -7.007 1.00 96.44 96 THR A O 1
ATOM 781 N N . TYR A 1 97 ? -11.074 10.047 -7.474 1.00 96.12 97 TYR A N 1
ATOM 782 C CA . TYR A 1 97 ? -10.577 10.241 -6.106 1.00 96.12 97 TYR A CA 1
ATOM 783 C C . TYR A 1 97 ? -11.107 9.198 -5.102 1.00 96.12 97 TYR A C 1
ATOM 785 O O . TYR A 1 97 ? -11.225 9.475 -3.900 1.00 96.12 97 TYR A O 1
ATOM 793 N N . LEU A 1 98 ? -11.421 7.992 -5.580 1.00 97.06 98 LEU A N 1
ATOM 794 C CA . LEU A 1 98 ? -11.856 6.866 -4.750 1.00 97.06 98 LEU A CA 1
ATOM 795 C C . LEU A 1 98 ? -10.758 5.827 -4.555 1.00 97.06 98 LEU A C 1
ATOM 797 O O . LEU A 1 98 ? -10.825 5.055 -3.600 1.00 97.06 98 LEU A O 1
ATOM 801 N N . LEU A 1 99 ? -9.740 5.819 -5.412 1.00 98.19 99 LEU A N 1
ATOM 802 C CA . LEU A 1 99 ? -8.572 4.960 -5.308 1.00 98.19 99 LEU A CA 1
ATOM 803 C C . LEU A 1 99 ? -7.317 5.818 -5.191 1.00 98.19 99 LEU A C 1
ATOM 805 O O . LEU A 1 99 ? -7.188 6.853 -5.845 1.00 98.19 99 LEU A O 1
ATOM 809 N N . ALA A 1 100 ? -6.377 5.356 -4.375 1.00 98.44 100 ALA A N 1
ATOM 810 C CA . ALA A 1 100 ? -5.058 5.960 -4.299 1.00 98.44 100 ALA A CA 1
ATOM 811 C C . ALA A 1 100 ? -3.969 4.901 -4.153 1.00 98.44 100 ALA A C 1
ATOM 813 O O . ALA A 1 100 ? -4.215 3.807 -3.632 1.00 98.44 100 ALA A O 1
ATOM 814 N N . VAL A 1 101 ? -2.769 5.245 -4.609 1.00 98.38 101 VAL A N 1
ATOM 815 C CA . VAL A 1 101 ? -1.559 4.444 -4.440 1.00 98.38 101 VAL A CA 1
ATOM 816 C C . VAL A 1 101 ? -0.433 5.350 -3.961 1.00 98.38 101 VAL A C 1
ATOM 818 O O . VAL A 1 101 ? -0.168 6.370 -4.590 1.00 98.38 101 VAL A O 1
ATOM 821 N N . ILE A 1 102 ? 0.233 4.975 -2.869 1.00 98.38 102 ILE A N 1
ATOM 822 C CA . ILE A 1 102 ? 1.487 5.613 -2.448 1.00 98.38 102 ILE A CA 1
ATOM 823 C C . ILE A 1 102 ? 2.636 4.876 -3.129 1.00 98.38 102 ILE A C 1
ATOM 825 O O . ILE A 1 102 ? 2.793 3.664 -2.945 1.00 98.38 102 ILE A O 1
ATOM 829 N N . HIS A 1 103 ? 3.425 5.612 -3.904 1.00 95.56 103 HIS A N 1
ATOM 830 C CA . HIS A 1 103 ? 4.601 5.126 -4.607 1.00 95.56 103 HIS A CA 1
ATOM 831 C C . HIS A 1 103 ? 5.885 5.359 -3.825 1.00 95.56 103 HIS A C 1
ATOM 833 O O . HIS A 1 103 ? 6.024 6.305 -3.051 1.00 95.56 103 HIS A O 1
ATOM 839 N N . TYR A 1 104 ? 6.856 4.503 -4.118 1.00 96.31 104 TYR A N 1
ATOM 840 C CA . TYR A 1 104 ? 8.245 4.685 -3.740 1.00 96.31 104 TYR A CA 1
ATOM 841 C C . TYR A 1 104 ? 9.091 4.736 -5.010 1.00 96.31 104 TYR A C 1
ATOM 843 O O . TYR A 1 104 ? 8.711 4.113 -6.009 1.00 96.31 104 TYR A O 1
ATOM 851 N N . PRO A 1 105 ? 10.243 5.421 -4.978 1.00 94.88 105 PRO A N 1
ATOM 852 C CA . PRO A 1 105 ? 11.161 5.439 -6.106 1.00 94.88 105 PRO A CA 1
ATOM 853 C C . PRO A 1 105 ? 11.532 4.018 -6.557 1.00 94.88 105 PRO A C 1
ATOM 855 O O . PRO A 1 105 ? 11.831 3.157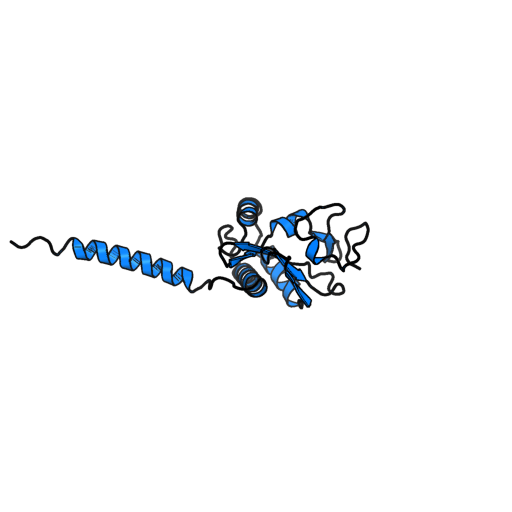 -5.728 1.00 94.88 105 PRO A O 1
ATOM 858 N N . ILE A 1 106 ? 11.591 3.770 -7.871 1.00 92.50 106 ILE A N 1
ATOM 859 C CA . ILE A 1 106 ? 11.889 2.437 -8.448 1.00 92.50 106 ILE A CA 1
ATOM 860 C C . ILE A 1 106 ? 13.258 1.892 -7.987 1.00 92.50 106 ILE A C 1
ATOM 862 O O . ILE A 1 106 ? 13.482 0.678 -7.933 1.00 92.50 106 ILE A O 1
ATOM 866 N N . ASN A 1 107 ? 14.193 2.773 -7.611 1.00 92.69 107 ASN A N 1
ATOM 867 C CA . ASN A 1 107 ? 15.488 2.374 -7.059 1.00 92.69 107 ASN A CA 1
ATOM 868 C C . ASN A 1 107 ? 15.405 1.826 -5.615 1.00 92.69 107 ASN A C 1
ATOM 870 O O . ASN A 1 107 ? 16.302 1.084 -5.213 1.00 92.69 107 ASN A O 1
ATOM 874 N N . GLN A 1 108 ? 14.326 2.091 -4.871 1.00 94.69 108 GLN A N 1
ATOM 875 C CA . GLN A 1 108 ? 14.036 1.515 -3.554 1.00 94.69 108 GLN A CA 1
ATOM 876 C C . GLN A 1 108 ? 13.230 0.217 -3.701 1.00 94.69 108 GLN A C 1
ATOM 878 O O . GLN A 1 108 ? 12.066 0.113 -3.317 1.00 94.69 108 GLN A O 1
ATOM 883 N N . LYS A 1 109 ? 13.860 -0.808 -4.282 1.00 93.81 109 LYS A N 1
ATOM 884 C CA . LYS A 1 109 ? 13.200 -2.070 -4.673 1.00 93.81 109 LYS A CA 1
ATOM 885 C C . LYS A 1 109 ? 12.590 -2.861 -3.514 1.00 93.81 109 LYS A C 1
ATOM 887 O O . LYS A 1 109 ? 11.805 -3.765 -3.764 1.00 93.81 109 LYS A O 1
ATOM 892 N N . GLN A 1 110 ? 12.931 -2.541 -2.273 1.00 94.00 110 GLN A N 1
ATOM 893 C CA . GLN A 1 110 ? 12.348 -3.117 -1.061 1.00 94.00 110 GLN A CA 1
ATOM 894 C C . GLN A 1 110 ? 11.032 -2.457 -0.628 1.00 94.00 110 GLN A C 1
ATOM 896 O O . GLN A 1 110 ? 10.302 -3.013 0.188 1.00 94.00 110 GLN A O 1
ATOM 901 N N . CYS A 1 111 ? 10.708 -1.290 -1.182 1.00 95.94 111 CYS A N 1
ATOM 902 C CA . CYS A 1 111 ? 9.563 -0.482 -0.790 1.00 95.94 111 CYS A CA 1
ATOM 903 C C . CYS A 1 111 ? 8.423 -0.685 -1.792 1.00 95.94 111 CYS A C 1
ATOM 905 O O . CYS A 1 111 ? 8.335 0.004 -2.808 1.00 95.94 111 CYS A O 1
ATOM 907 N N . SER A 1 112 ? 7.565 -1.676 -1.536 1.00 96.56 112 SER A N 1
ATOM 908 C CA . SER A 1 112 ? 6.393 -1.911 -2.389 1.00 96.56 112 SER A CA 1
ATOM 909 C C . SER A 1 112 ? 5.328 -0.823 -2.198 1.00 96.56 112 SER A C 1
ATOM 911 O O . SER A 1 112 ? 5.236 -0.265 -1.097 1.00 96.56 112 SER A O 1
ATOM 913 N N . PRO A 1 113 ? 4.521 -0.516 -3.227 1.00 97.25 113 PRO A N 1
ATOM 914 C CA . PRO A 1 113 ? 3.456 0.475 -3.121 1.00 97.25 113 PRO A CA 1
ATOM 915 C C . PRO A 1 113 ? 2.366 0.067 -2.118 1.00 97.25 113 PRO A C 1
ATOM 917 O O . PRO A 1 113 ? 2.105 -1.120 -1.904 1.00 97.25 113 PRO A O 1
ATOM 920 N N . TRP A 1 114 ? 1.689 1.066 -1.548 1.00 98.25 114 TRP A N 1
ATOM 921 C CA . TRP A 1 114 ? 0.509 0.875 -0.694 1.00 98.25 114 TRP A CA 1
ATOM 922 C C . TRP A 1 114 ? -0.759 1.301 -1.423 1.00 98.25 114 TRP A C 1
ATOM 924 O O . TRP A 1 114 ? -0.755 2.299 -2.137 1.00 98.25 114 TRP A O 1
ATOM 934 N N . PHE A 1 115 ? -1.850 0.566 -1.217 1.00 98.50 115 PHE A N 1
ATOM 935 C CA . PHE A 1 115 ? -3.088 0.707 -1.982 1.00 98.50 115 PHE A CA 1
ATOM 936 C C . PHE A 1 115 ? -4.248 1.100 -1.080 1.00 98.50 115 PHE A C 1
ATOM 938 O O . PHE A 1 115 ? -4.406 0.550 0.012 1.00 98.50 115 PHE A O 1
ATOM 945 N N . PHE A 1 116 ? -5.082 2.024 -1.548 1.00 98.44 116 PHE A N 1
ATOM 946 C CA . PHE A 1 116 ? -6.131 2.622 -0.733 1.00 98.44 116 PHE A CA 1
ATOM 947 C C . PHE A 1 116 ? -7.459 2.705 -1.477 1.00 98.44 116 PHE A C 1
ATOM 949 O O . PHE A 1 116 ? -7.498 2.826 -2.703 1.00 98.44 116 PHE A O 1
ATOM 956 N N . GLN A 1 117 ? -8.552 2.651 -0.721 1.00 97.75 117 GLN A N 1
ATOM 957 C CA . GLN A 1 117 ? -9.903 2.951 -1.197 1.00 97.75 117 GLN A CA 1
ATOM 958 C C . GLN A 1 117 ? -10.550 3.975 -0.269 1.00 97.75 117 GLN A C 1
ATOM 960 O O . GLN A 1 117 ? -10.374 3.911 0.950 1.00 97.75 117 GLN A O 1
ATOM 965 N N . LYS A 1 118 ? -11.304 4.917 -0.828 1.00 96.12 118 LYS A N 1
ATOM 966 C CA . LYS A 1 118 ? -12.049 5.914 -0.063 1.00 96.12 118 LYS A CA 1
ATOM 967 C C . LYS A 1 118 ? -13.471 5.422 0.196 1.00 96.12 118 LYS A C 1
ATOM 969 O O . LYS A 1 118 ? -14.198 5.090 -0.734 1.00 96.12 118 LYS A O 1
ATOM 974 N N . HIS A 1 119 ? -13.885 5.431 1.460 1.00 91.69 119 HIS A N 1
ATOM 975 C CA . HIS A 1 119 ? -15.239 5.094 1.902 1.00 91.69 119 HIS A CA 1
ATOM 976 C C . HIS A 1 119 ? -15.761 6.187 2.837 1.00 91.69 119 HIS A C 1
ATOM 978 O O . HIS A 1 119 ? -15.095 6.498 3.821 1.00 91.69 119 HIS A O 1
ATOM 984 N N . GLU A 1 120 ? -16.924 6.776 2.531 1.00 83.62 120 GLU A N 1
ATOM 985 C CA . GLU A 1 120 ? -17.617 7.760 3.392 1.00 83.62 120 GLU A CA 1
ATOM 986 C C . GLU A 1 120 ? -16.685 8.860 3.950 1.00 83.62 120 GLU A C 1
ATOM 988 O O . GLU A 1 120 ? -16.723 9.214 5.124 1.00 83.62 120 GLU A O 1
ATOM 993 N N . ASN A 1 121 ? -15.808 9.397 3.093 1.00 85.56 121 ASN A N 1
ATOM 994 C CA . ASN A 1 121 ? -14.790 10.411 3.420 1.00 85.56 121 ASN A CA 1
ATOM 995 C C . ASN A 1 121 ? -13.611 9.956 4.298 1.00 85.56 121 ASN A C 1
ATOM 997 O O . ASN A 1 121 ? -12.904 10.798 4.856 1.00 85.56 121 ASN A O 1
ATOM 1001 N N . SER A 1 122 ? -13.354 8.654 4.371 1.00 92.38 122 SER A N 1
ATOM 1002 C CA . SER A 1 122 ? -12.176 8.072 5.007 1.00 92.38 122 SER A CA 1
ATOM 1003 C C . SER A 1 122 ? -11.417 7.198 4.019 1.00 92.38 122 SER A C 1
ATOM 1005 O O . SER A 1 122 ? -11.999 6.302 3.408 1.00 92.38 122 SER A O 1
ATOM 1007 N N . TRP A 1 123 ? -10.111 7.415 3.886 1.00 97.25 123 TRP A N 1
ATOM 1008 C CA . TRP A 1 123 ? -9.255 6.434 3.217 1.00 97.25 123 TRP A CA 1
ATOM 1009 C C . TRP A 1 123 ? -9.171 5.162 4.044 1.00 97.25 123 TRP A C 1
ATOM 1011 O O . TRP A 1 123 ? -9.244 5.226 5.264 1.00 97.25 123 TRP A O 1
ATOM 1021 N N . LYS A 1 124 ? -9.035 4.014 3.388 1.00 97.56 124 LYS A N 1
ATOM 1022 C CA . LYS A 1 124 ? -8.861 2.692 3.992 1.00 97.56 124 LYS A CA 1
ATOM 1023 C C . LYS A 1 124 ? -7.796 1.933 3.212 1.00 97.56 124 LYS A C 1
ATOM 1025 O O . LYS A 1 124 ? -7.741 2.041 1.990 1.00 97.56 124 LYS A O 1
ATOM 1030 N N . LEU A 1 125 ? -6.989 1.145 3.908 1.00 97.75 125 LEU A N 1
ATOM 1031 C CA . LEU A 1 125 ? -5.941 0.321 3.324 1.00 97.75 125 LEU A CA 1
ATOM 1032 C C . LEU A 1 125 ? -6.535 -0.931 2.661 1.00 97.75 125 LEU A C 1
ATOM 1034 O O . LEU A 1 125 ? -7.317 -1.662 3.281 1.00 97.75 125 LEU A O 1
ATOM 1038 N N . ASP A 1 126 ? -6.143 -1.186 1.414 1.00 97.81 126 ASP A N 1
ATOM 1039 C CA . ASP A 1 126 ? -6.472 -2.396 0.661 1.00 97.81 126 ASP A CA 1
ATOM 1040 C C . ASP A 1 126 ? -5.288 -3.368 0.647 1.00 97.81 126 ASP A C 1
ATOM 1042 O O . ASP A 1 126 ? -4.485 -3.428 -0.286 1.00 97.81 126 ASP A O 1
ATOM 1046 N N . LEU A 1 127 ? -5.200 -4.181 1.697 1.00 96.69 127 LEU A N 1
ATOM 1047 C CA . LEU A 1 127 ? -4.189 -5.227 1.808 1.00 96.69 127 LEU A CA 1
ATOM 1048 C C . LEU A 1 127 ? -4.451 -6.404 0.866 1.00 96.69 127 LEU A C 1
ATOM 1050 O O . LEU A 1 127 ? -3.535 -7.177 0.589 1.00 96.69 127 LEU A O 1
ATOM 1054 N N . THR A 1 128 ? -5.673 -6.554 0.344 1.00 95.75 128 THR A N 1
ATOM 1055 C CA . THR A 1 128 ? -5.967 -7.644 -0.596 1.00 95.75 128 THR A CA 1
ATOM 1056 C C . THR A 1 128 ? -5.237 -7.451 -1.917 1.00 95.75 128 THR A C 1
ATOM 1058 O O . THR A 1 128 ? -4.820 -8.428 -2.537 1.00 95.75 128 THR A O 1
ATOM 1061 N N . MET A 1 129 ? -5.010 -6.197 -2.318 1.00 95.00 129 MET A N 1
ATOM 1062 C CA . MET A 1 129 ? -4.192 -5.885 -3.483 1.00 95.00 129 MET A CA 1
ATOM 1063 C C . MET A 1 129 ? -2.739 -6.325 -3.272 1.00 95.00 129 MET A C 1
ATOM 1065 O O . MET A 1 129 ? -2.207 -7.077 -4.087 1.00 95.00 129 MET A O 1
ATOM 1069 N N . MET A 1 130 ? -2.123 -5.946 -2.148 1.00 92.62 130 MET A N 1
ATOM 1070 C CA . MET A 1 130 ? -0.760 -6.383 -1.820 1.00 92.62 130 MET A CA 1
ATOM 1071 C C . MET A 1 130 ? -0.657 -7.909 -1.774 1.00 92.62 130 MET A C 1
ATOM 1073 O O . MET A 1 130 ? 0.238 -8.501 -2.370 1.00 92.62 130 MET A O 1
ATOM 1077 N N . GLN A 1 131 ? -1.629 -8.561 -1.137 1.00 92.06 131 GLN A N 1
ATOM 1078 C CA . GLN A 1 131 ? -1.686 -10.011 -1.005 1.00 92.06 131 GLN A CA 1
ATOM 1079 C C . GLN A 1 131 ? -1.761 -10.741 -2.351 1.00 92.06 131 GLN A C 1
ATOM 1081 O O . GLN A 1 131 ? -1.102 -11.767 -2.545 1.00 92.06 131 GLN A O 1
ATOM 1086 N N . LYS A 1 132 ? -2.556 -10.241 -3.299 1.00 93.00 132 LYS A N 1
ATOM 1087 C CA . LYS A 1 132 ? -2.751 -10.902 -4.598 1.00 93.00 132 LYS A CA 1
ATOM 1088 C C . LYS A 1 132 ? -1.661 -10.565 -5.598 1.00 93.00 132 LYS A C 1
ATOM 1090 O O . LYS A 1 132 ? -1.230 -11.455 -6.324 1.00 93.00 132 LYS A O 1
ATOM 1095 N N . ALA A 1 133 ? -1.228 -9.311 -5.617 1.00 94.12 133 ALA A N 1
ATOM 1096 C CA . ALA A 1 133 ? -0.460 -8.759 -6.720 1.00 94.12 133 ALA A CA 1
ATOM 1097 C C . ALA A 1 133 ? 1.021 -8.581 -6.418 1.00 94.12 133 ALA A C 1
ATOM 1099 O O . ALA A 1 133 ? 1.804 -8.599 -7.356 1.00 94.12 133 ALA A O 1
ATOM 1100 N N . VAL A 1 134 ? 1.418 -8.386 -5.159 1.00 95.25 134 VAL A N 1
ATOM 1101 C CA . VAL A 1 134 ? 2.797 -8.022 -4.813 1.00 95.25 134 VAL A CA 1
ATOM 1102 C C . VAL A 1 134 ? 3.537 -9.237 -4.268 1.00 95.25 134 VAL A C 1
ATOM 1104 O O . VAL A 1 134 ? 3.055 -9.945 -3.381 1.00 95.25 134 VAL A O 1
ATOM 1107 N N . ARG A 1 135 ? 4.722 -9.503 -4.808 1.00 95.94 135 ARG A N 1
ATOM 1108 C CA . ARG A 1 135 ? 5.634 -10.554 -4.347 1.00 95.94 135 ARG A CA 1
ATOM 1109 C C . ARG A 1 135 ? 7.012 -9.968 -4.115 1.00 95.94 135 ARG A C 1
ATOM 1111 O O . ARG A 1 135 ? 7.348 -8.942 -4.692 1.00 95.94 135 ARG A O 1
ATOM 1118 N N . PHE A 1 136 ? 7.785 -10.635 -3.271 1.00 95.38 136 PHE A N 1
ATOM 1119 C CA . PHE A 1 136 ? 9.173 -10.299 -2.997 1.00 95.38 136 PHE A CA 1
ATOM 1120 C C . PHE A 1 136 ? 10.044 -11.492 -3.363 1.00 95.38 136 PHE A C 1
ATOM 1122 O O . PHE A 1 136 ? 9.701 -12.635 -3.051 1.00 95.38 136 PHE A O 1
ATOM 1129 N N . ASP A 1 137 ? 11.156 -11.224 -4.037 1.00 95.88 137 ASP A N 1
ATOM 1130 C CA . ASP A 1 137 ? 12.156 -12.245 -4.329 1.00 95.88 137 ASP A CA 1
ATOM 1131 C C . ASP A 1 137 ? 13.097 -12.495 -3.136 1.00 95.88 137 ASP A C 1
ATOM 1133 O O . ASP A 1 137 ? 12.967 -11.910 -2.061 1.00 95.88 137 ASP A O 1
ATOM 1137 N N . ASN A 1 138 ? 14.101 -13.352 -3.331 1.00 94.31 138 ASN A N 1
ATOM 1138 C CA . ASN A 1 138 ? 15.107 -13.665 -2.311 1.00 94.31 138 ASN A CA 1
ATOM 1139 C C . ASN A 1 138 ? 16.050 -12.497 -1.953 1.00 94.31 138 ASN A C 1
ATOM 1141 O O . ASN A 1 138 ? 16.869 -12.637 -1.047 1.00 94.31 138 ASN A O 1
ATOM 1145 N N . LYS A 1 139 ? 15.964 -11.367 -2.661 1.00 93.62 139 LYS A N 1
ATOM 1146 C CA . LYS A 1 139 ? 16.697 -10.123 -2.394 1.00 93.62 139 LYS A CA 1
ATOM 1147 C C . LYS A 1 139 ? 15.771 -9.031 -1.848 1.00 93.62 139 LYS A C 1
ATOM 1149 O O . LYS A 1 139 ? 16.167 -7.868 -1.838 1.00 93.62 139 LYS A O 1
ATOM 1154 N N . ASN A 1 140 ? 14.556 -9.389 -1.422 1.00 92.75 140 ASN A N 1
ATOM 1155 C CA . ASN A 1 140 ? 13.512 -8.462 -0.991 1.00 92.75 140 ASN A CA 1
ATOM 1156 C C . ASN A 1 140 ? 13.194 -7.391 -2.042 1.00 92.75 140 ASN A C 1
ATOM 1158 O O . ASN A 1 140 ? 12.871 -6.261 -1.693 1.00 92.75 140 ASN A O 1
ATOM 1162 N N . ARG A 1 141 ? 13.277 -7.726 -3.332 1.00 96.00 141 ARG A N 1
ATOM 1163 C CA . ARG A 1 141 ? 12.833 -6.840 -4.409 1.00 96.00 141 ARG A CA 1
ATOM 1164 C C . ARG A 1 141 ? 11.381 -7.143 -4.718 1.00 96.00 141 ARG A C 1
ATOM 1166 O O . ARG A 1 141 ? 11.051 -8.288 -5.036 1.00 96.00 141 ARG A O 1
ATOM 1173 N N . TRP A 1 142 ? 10.532 -6.131 -4.619 1.00 96.12 142 TRP A N 1
ATOM 1174 C CA . TRP A 1 142 ? 9.127 -6.286 -4.932 1.00 96.12 142 TRP A CA 1
ATOM 1175 C C . TRP A 1 142 ? 8.919 -6.378 -6.450 1.00 96.12 142 TRP A C 1
ATOM 1177 O O . TRP A 1 142 ? 9.645 -5.766 -7.239 1.00 96.12 142 TRP A O 1
ATOM 1187 N N . HIS A 1 143 ? 7.927 -7.161 -6.856 1.00 96.69 143 HIS A N 1
ATOM 1188 C CA . HIS A 1 143 ? 7.445 -7.236 -8.229 1.00 96.69 143 HIS A CA 1
ATOM 1189 C C . HIS A 1 143 ? 5.948 -7.554 -8.248 1.00 96.69 143 HIS A C 1
ATOM 1191 O O . HIS A 1 143 ? 5.401 -8.105 -7.284 1.00 96.69 143 HIS A O 1
ATOM 1197 N N . PHE A 1 144 ? 5.283 -7.218 -9.351 1.00 96.25 144 PHE A N 1
ATOM 1198 C CA . PHE A 1 144 ? 3.918 -7.658 -9.594 1.00 96.25 144 PHE A CA 1
ATOM 1199 C C . PHE A 1 144 ? 3.871 -9.131 -10.007 1.00 96.25 144 PHE A C 1
ATOM 1201 O O . PHE A 1 144 ? 4.783 -9.652 -10.650 1.00 96.25 144 PHE A O 1
ATOM 1208 N N . VAL A 1 145 ? 2.782 -9.816 -9.670 1.00 95.69 145 VAL A N 1
ATOM 1209 C CA . VAL A 1 145 ? 2.432 -11.101 -10.280 1.00 95.69 145 VAL A CA 1
ATOM 1210 C C . VAL A 1 145 ? 2.122 -10.853 -11.766 1.00 95.69 145 VAL A C 1
ATOM 1212 O O . VAL A 1 145 ? 1.196 -10.091 -12.059 1.00 95.69 145 VAL A O 1
ATOM 1215 N N . PRO A 1 146 ? 2.856 -11.467 -12.717 1.00 91.38 146 PRO A N 1
ATOM 1216 C CA . PRO A 1 146 ? 2.635 -11.236 -14.143 1.00 91.38 146 PRO A CA 1
ATOM 1217 C C . PRO A 1 146 ? 1.201 -11.559 -14.580 1.00 91.38 146 PRO A C 1
ATOM 1219 O O . PRO A 1 146 ? 0.627 -12.566 -14.167 1.00 91.38 146 PRO A O 1
ATOM 1222 N N . GLY A 1 147 ? 0.621 -10.701 -15.423 1.00 84.00 147 GLY A N 1
ATOM 1223 C CA . GLY A 1 147 ? -0.739 -10.874 -15.951 1.00 84.00 147 GLY A CA 1
ATOM 1224 C C . GLY A 1 147 ? -1.868 -10.614 -14.945 1.00 84.00 147 GLY A C 1
ATOM 1225 O O . GLY A 1 147 ? -3.037 -10.800 -15.285 1.00 84.00 147 GLY A O 1
ATOM 1226 N N . PHE A 1 148 ? -1.561 -10.180 -13.719 1.00 82.38 148 PHE A N 1
ATOM 1227 C CA . PHE A 1 148 ? -2.586 -9.840 -12.738 1.00 82.38 148 PHE A CA 1
ATOM 1228 C C . PHE A 1 148 ? -3.280 -8.519 -13.106 1.00 82.38 148 PHE A C 1
ATOM 1230 O O . PHE A 1 148 ? -2.661 -7.459 -13.099 1.00 82.38 148 PHE A O 1
ATOM 1237 N N . ASN A 1 149 ? -4.580 -8.575 -13.408 1.00 83.94 149 ASN A N 1
ATOM 1238 C CA . ASN A 1 149 ? -5.395 -7.389 -13.673 1.00 83.94 149 ASN A CA 1
ATOM 1239 C C . ASN A 1 149 ? -5.970 -6.818 -12.367 1.00 83.94 149 ASN A C 1
ATOM 1241 O O . ASN A 1 149 ? -6.559 -7.552 -11.569 1.00 83.94 149 ASN A O 1
ATOM 1245 N N . HIS A 1 150 ? -5.839 -5.508 -12.159 1.00 87.62 150 HIS A N 1
ATOM 1246 C CA . HIS A 1 150 ? -6.294 -4.836 -10.947 1.00 87.62 150 HIS A CA 1
ATOM 1247 C C . HIS A 1 150 ? -6.734 -3.391 -11.191 1.00 87.62 150 HIS A C 1
ATOM 1249 O O . HIS A 1 150 ? -6.218 -2.689 -12.056 1.00 87.62 150 HIS A O 1
ATOM 1255 N N . GLN A 1 151 ? -7.640 -2.906 -10.339 1.00 94.81 151 GLN A N 1
ATOM 1256 C CA . GLN A 1 151 ? -8.201 -1.548 -10.417 1.00 94.81 151 GLN A CA 1
ATOM 1257 C C . GLN A 1 151 ? -7.162 -0.423 -10.258 1.00 94.81 151 GLN A C 1
ATOM 1259 O O . GLN A 1 151 ? -7.396 0.700 -10.681 1.00 94.81 151 GLN A O 1
ATOM 1264 N N . TYR A 1 152 ? -5.996 -0.725 -9.679 1.00 96.75 152 TYR A N 1
ATOM 1265 C CA . TYR A 1 152 ? -4.919 0.243 -9.443 1.00 96.75 152 TYR A CA 1
ATOM 1266 C C . TYR A 1 152 ? -3.983 0.476 -10.640 1.00 96.75 152 TYR A C 1
ATOM 1268 O O . TYR A 1 152 ? -2.955 1.124 -10.484 1.00 96.75 152 TYR A O 1
ATOM 1276 N N . GLY A 1 153 ? -4.305 -0.052 -11.828 1.00 94.12 153 GLY A N 1
ATOM 1277 C CA . GLY A 1 153 ? -3.455 0.093 -13.017 1.00 94.12 153 GLY A CA 1
ATOM 1278 C C . GLY A 1 153 ? -3.176 1.550 -13.407 1.00 94.12 153 GLY A C 1
ATOM 1279 O O . GLY A 1 153 ? -2.101 1.843 -13.920 1.00 94.12 153 GLY A O 1
ATOM 1280 N N . PHE A 1 154 ? -4.091 2.476 -13.087 1.00 95.56 154 PHE A N 1
ATOM 1281 C CA . PHE A 1 154 ? -3.926 3.912 -13.348 1.00 95.56 154 PHE A CA 1
ATOM 1282 C C . PHE A 1 154 ? -2.629 4.480 -12.754 1.00 95.56 154 PHE A C 1
ATOM 1284 O O . PHE A 1 154 ? -1.998 5.340 -13.368 1.00 95.56 154 PHE A O 1
ATOM 1291 N N . ALA A 1 155 ? -2.221 3.979 -11.583 1.00 96.00 155 ALA A N 1
ATOM 1292 C CA . ALA A 1 155 ? -1.070 4.499 -10.864 1.00 96.00 155 ALA A CA 1
ATOM 1293 C C . ALA A 1 155 ? 0.248 4.160 -11.576 1.00 96.00 155 ALA A C 1
ATOM 1295 O O . ALA A 1 155 ? 1.185 4.942 -11.524 1.00 96.00 155 ALA A O 1
ATOM 1296 N N . PHE A 1 156 ? 0.307 3.057 -12.320 1.00 93.69 156 PHE A N 1
ATOM 1297 C CA . PHE A 1 156 ? 1.545 2.548 -12.924 1.00 93.69 156 PHE A CA 1
ATOM 1298 C C . PHE A 1 156 ? 1.620 2.787 -14.438 1.00 93.69 156 PHE A C 1
ATOM 1300 O O . PHE A 1 156 ? 2.404 2.143 -15.127 1.00 93.69 156 PHE A O 1
ATOM 1307 N N . SER A 1 157 ? 0.778 3.675 -14.974 1.00 91.12 157 SER A N 1
ATOM 1308 C CA . SER A 1 157 ? 0.660 3.930 -16.419 1.00 91.12 157 SER A CA 1
ATOM 1309 C C . SER A 1 157 ? 1.915 4.540 -17.059 1.00 91.12 157 SER A C 1
ATOM 1311 O O . SER A 1 157 ? 2.106 4.437 -18.268 1.00 91.12 157 SER A O 1
ATOM 1313 N N . ASP A 1 158 ? 2.773 5.145 -16.248 1.00 90.44 158 ASP A N 1
ATOM 1314 C CA . ASP A 1 158 ? 4.060 5.749 -16.591 1.00 90.44 158 ASP A CA 1
ATOM 1315 C C . ASP A 1 158 ? 5.262 4.844 -16.273 1.00 90.44 158 ASP A C 1
ATOM 1317 O O . ASP A 1 158 ? 6.401 5.221 -16.543 1.00 90.44 158 ASP A O 1
ATOM 1321 N N . TRP A 1 159 ? 5.038 3.657 -15.701 1.00 91.88 159 TRP A N 1
ATOM 1322 C CA . TRP A 1 159 ? 6.104 2.715 -15.364 1.00 91.88 159 TRP A CA 1
ATOM 1323 C C . TRP A 1 159 ? 6.278 1.661 -16.448 1.00 91.88 159 TRP A C 1
ATOM 1325 O O . TRP A 1 159 ? 5.315 1.119 -16.994 1.00 91.88 159 TRP A O 1
ATOM 1335 N N . ILE A 1 160 ? 7.532 1.293 -16.706 1.00 92.62 160 ILE A N 1
ATOM 1336 C CA . ILE A 1 160 ? 7.847 0.120 -17.517 1.00 92.62 160 ILE A CA 1
ATOM 1337 C C . ILE A 1 160 ? 7.908 -1.083 -16.578 1.00 92.62 160 ILE A C 1
ATOM 1339 O O . ILE A 1 160 ? 8.851 -1.239 -15.806 1.00 92.62 160 ILE A O 1
ATOM 1343 N N . ILE A 1 161 ? 6.900 -1.951 -16.649 1.00 92.81 161 ILE A N 1
ATOM 1344 C CA . ILE A 1 161 ? 6.889 -3.230 -15.935 1.00 92.81 161 ILE A CA 1
ATOM 1345 C C . ILE A 1 161 ? 7.368 -4.323 -16.888 1.00 92.81 161 ILE A C 1
ATOM 1347 O O . ILE A 1 161 ? 6.821 -4.487 -17.978 1.00 92.81 161 ILE A O 1
ATOM 1351 N N . ASP A 1 162 ? 8.403 -5.068 -16.502 1.00 94.06 162 ASP A N 1
ATOM 1352 C CA . ASP A 1 162 ? 8.920 -6.147 -17.342 1.00 94.06 162 ASP A CA 1
ATOM 1353 C C . ASP A 1 162 ? 8.076 -7.429 -17.281 1.00 94.06 162 ASP A C 1
ATOM 1355 O O . ASP A 1 162 ? 7.155 -7.562 -16.476 1.00 94.06 162 ASP A O 1
ATOM 1359 N N . ASN A 1 163 ? 8.405 -8.411 -18.126 1.00 94.00 163 ASN A N 1
ATOM 1360 C CA . ASN A 1 163 ? 7.653 -9.670 -18.225 1.00 94.00 163 ASN A CA 1
ATOM 1361 C C . ASN A 1 163 ? 7.629 -10.495 -16.923 1.00 94.00 163 ASN A C 1
ATOM 1363 O O . ASN A 1 163 ? 6.806 -11.398 -16.794 1.00 94.00 163 ASN A O 1
ATOM 1367 N N . ASN A 1 164 ? 8.516 -10.202 -15.966 1.00 94.88 164 ASN A N 1
ATOM 1368 C CA . ASN A 1 164 ? 8.553 -10.843 -14.652 1.00 94.88 164 ASN A CA 1
ATOM 1369 C C . ASN A 1 164 ? 7.859 -9.993 -13.570 1.00 94.88 164 ASN A C 1
ATOM 1371 O O . ASN A 1 164 ? 7.842 -10.382 -12.403 1.00 94.88 164 ASN A O 1
ATOM 1375 N N . GLY A 1 165 ? 7.282 -8.850 -13.949 1.00 94.81 165 GLY A N 1
ATOM 1376 C CA . GLY A 1 165 ? 6.555 -7.943 -13.070 1.00 94.81 165 GLY A CA 1
ATOM 1377 C C . GLY A 1 165 ? 7.427 -6.919 -12.346 1.00 94.81 165 GLY A C 1
ATOM 1378 O O . GLY A 1 165 ? 6.910 -6.221 -11.472 1.00 94.81 165 GLY A O 1
ATOM 1379 N N . TYR A 1 166 ? 8.725 -6.817 -12.653 1.00 96.25 166 TYR A N 1
ATOM 1380 C CA . TYR A 1 166 ? 9.586 -5.826 -12.004 1.00 96.25 166 TYR A CA 1
ATOM 1381 C C . TYR A 1 166 ? 9.407 -4.445 -12.644 1.00 96.25 166 TYR A C 1
ATOM 1383 O O . TYR A 1 166 ? 9.454 -4.350 -13.875 1.00 96.25 166 TYR A O 1
ATOM 1391 N N . PRO A 1 167 ? 9.285 -3.373 -11.842 1.00 93.94 167 PRO A N 1
ATOM 1392 C CA . PRO A 1 167 ? 9.385 -2.007 -12.347 1.00 93.94 167 PRO A CA 1
ATOM 1393 C C . PRO A 1 167 ? 10.821 -1.694 -12.804 1.00 93.94 167 PRO A C 1
ATOM 1395 O O . PRO A 1 167 ? 11.794 -2.143 -12.179 1.00 93.94 167 PRO A O 1
ATOM 1398 N N . ARG A 1 168 ? 10.952 -0.934 -13.894 1.00 88.75 168 ARG A N 1
ATOM 1399 C CA . ARG A 1 168 ? 12.222 -0.507 -14.497 1.00 88.75 168 ARG A CA 1
ATOM 1400 C C . ARG A 1 168 ? 12.309 0.998 -14.660 1.00 88.75 168 ARG A C 1
ATOM 1402 O O . ARG A 1 168 ? 11.283 1.600 -15.037 1.00 88.75 168 ARG A O 1
#

pLDDT: mean 85.6, std 19.49, range [35.16, 98.5]